Protein AF-A0A0F8ZAL4-F1 (afdb_monomer_lite)

Sequence (145 aa):
MARVIGRHLKKMPGLRSGRLPKEIPLAVEKIYKQSVPNFKTQFHFYGYDGRGSDPTRFDCIYTYNLGLTVYSLIANGATGQMAAIKNLEMDFSKWEPIGIPIGALMHLEEKKGKLVLVLKKSVVDLNTPAFKIVQSLRKKWLAAS

pLDDT: mean 86.44, std 18.16, range [31.25, 98.56]

Organism: NCBI:txid412755

Radius of gyration: 31.62 Å; chains: 1; bounding box: 60×47×80 Å

Structure (mmCIF, N/CA/C/O backbone):
data_AF-A0A0F8ZAL4-F1
#
_entry.id   AF-A0A0F8ZAL4-F1
#
loop_
_atom_site.group_PDB
_atom_site.id
_atom_site.type_symbol
_atom_site.label_atom_id
_atom_site.label_alt_id
_atom_site.label_comp_id
_atom_site.label_asym_id
_atom_site.label_entity_id
_atom_site.label_seq_id
_atom_site.pdbx_PDB_ins_code
_atom_site.Cartn_x
_atom_site.Cartn_y
_atom_site.Cartn_z
_atom_site.occupancy
_atom_site.B_iso_or_equiv
_atom_site.auth_seq_id
_atom_site.auth_comp_id
_atom_site.auth_asym_id
_atom_site.auth_atom_id
_atom_site.pdbx_PDB_model_num
ATOM 1 N N . MET A 1 1 ? -38.615 5.724 32.409 1.00 38.41 1 MET A N 1
ATOM 2 C CA . MET A 1 1 ? -38.152 5.180 33.711 1.00 38.41 1 MET A CA 1
ATOM 3 C C . MET A 1 1 ? -38.245 6.153 34.895 1.00 38.41 1 MET A C 1
ATOM 5 O O . MET A 1 1 ? -38.497 5.690 35.998 1.00 38.41 1 MET A O 1
ATOM 9 N N . ALA A 1 2 ? -38.141 7.476 34.712 1.00 31.25 2 ALA A N 1
ATOM 10 C CA . ALA A 1 2 ? -38.162 8.457 35.816 1.00 31.25 2 ALA A CA 1
ATOM 11 C C . ALA A 1 2 ? -39.459 8.504 36.666 1.00 31.25 2 ALA A C 1
ATOM 13 O O . ALA A 1 2 ? -39.450 8.985 37.795 1.00 31.25 2 ALA A O 1
ATOM 14 N N . ARG A 1 3 ? -40.586 7.988 36.156 1.00 35.53 3 ARG A N 1
ATOM 15 C CA . ARG A 1 3 ? -41.905 8.103 36.808 1.00 35.53 3 ARG A CA 1
ATOM 16 C C . ARG A 1 3 ? -42.171 7.060 37.905 1.00 35.53 3 ARG A C 1
ATOM 18 O O . ARG A 1 3 ? -43.064 7.268 38.720 1.00 35.53 3 ARG A O 1
ATOM 25 N N . VAL A 1 4 ? -41.411 5.961 37.940 1.00 42.62 4 VAL A N 1
ATOM 26 C CA . VAL A 1 4 ? -41.627 4.854 38.898 1.00 42.62 4 VAL A CA 1
ATOM 27 C C . VAL A 1 4 ? -40.870 5.088 40.213 1.00 42.62 4 VAL A C 1
ATOM 29 O O . VAL A 1 4 ? -41.393 4.797 41.287 1.00 42.62 4 VAL A O 1
ATOM 32 N N . ILE A 1 5 ? -39.700 5.731 40.152 1.00 44.47 5 ILE A N 1
ATOM 33 C CA . ILE A 1 5 ? -38.833 5.993 41.316 1.00 44.47 5 ILE A CA 1
ATOM 34 C C . ILE A 1 5 ? -39.492 6.978 42.305 1.00 44.47 5 ILE A C 1
ATOM 36 O O . ILE A 1 5 ? -39.385 6.825 43.522 1.00 44.47 5 ILE A O 1
ATOM 40 N N . GLY A 1 6 ? -40.278 7.938 41.803 1.00 39.06 6 GLY A N 1
ATOM 41 C CA . GLY A 1 6 ? -40.930 8.962 42.629 1.00 39.06 6 GLY A CA 1
ATOM 42 C C . GLY A 1 6 ? -41.992 8.445 43.611 1.00 39.06 6 GLY A C 1
ATOM 43 O O . GLY A 1 6 ? -42.305 9.136 44.580 1.00 39.06 6 GLY A O 1
ATOM 44 N N . ARG A 1 7 ? -42.551 7.238 43.412 1.00 42.44 7 ARG A N 1
ATOM 45 C CA . ARG A 1 7 ? -43.570 6.684 44.329 1.00 42.44 7 ARG A CA 1
ATOM 46 C C . ARG A 1 7 ? -42.976 5.994 45.557 1.00 42.44 7 ARG A C 1
ATOM 48 O O . ARG A 1 7 ? -43.651 5.939 46.578 1.00 42.44 7 ARG A O 1
ATOM 55 N N . HIS A 1 8 ? -41.737 5.505 45.488 1.00 43.97 8 HIS A N 1
ATOM 56 C CA . HIS A 1 8 ? -41.081 4.845 46.628 1.00 43.97 8 HIS A CA 1
ATOM 57 C C . HIS A 1 8 ? -40.331 5.821 47.548 1.00 43.97 8 HIS A C 1
ATOM 59 O O . HIS A 1 8 ? -40.193 5.550 48.737 1.00 43.97 8 HIS A O 1
ATOM 65 N N . LEU A 1 9 ? -39.954 7.004 47.054 1.00 42.69 9 LEU A N 1
ATOM 66 C CA . LEU A 1 9 ? -39.307 8.048 47.865 1.00 42.69 9 LEU A CA 1
ATOM 67 C C . LEU A 1 9 ? -40.247 8.730 48.879 1.00 42.69 9 LEU A C 1
ATOM 69 O O . LEU A 1 9 ? -39.779 9.316 49.850 1.00 42.69 9 LEU A O 1
ATOM 73 N N . LYS A 1 10 ? -41.574 8.617 48.715 1.00 42.16 10 LYS A N 1
ATOM 74 C CA . LYS A 1 10 ? -42.570 9.180 49.652 1.00 42.16 10 LYS A CA 1
ATOM 75 C C . LYS A 1 10 ? -42.684 8.430 50.990 1.00 42.16 10 LYS A C 1
ATOM 77 O O . LYS A 1 10 ? -43.400 8.901 51.868 1.00 42.16 10 LYS A O 1
ATOM 82 N N . LYS A 1 11 ? -42.015 7.281 51.154 1.00 45.72 11 LYS A N 1
ATOM 83 C CA . LYS A 1 11 ? -42.029 6.478 52.393 1.00 45.72 11 LYS A CA 1
ATOM 84 C C . LYS A 1 11 ? -40.772 6.635 53.261 1.00 45.72 11 LYS A C 1
ATOM 86 O O . LYS A 1 11 ? -40.647 5.929 54.255 1.00 45.72 11 LYS A O 1
ATOM 91 N N . MET A 1 12 ? -39.853 7.542 52.923 1.00 46.09 12 MET A N 1
ATOM 92 C CA . MET A 1 12 ? -38.738 7.876 53.815 1.00 46.09 12 MET A CA 1
ATOM 93 C C . MET A 1 12 ? -39.183 8.925 54.850 1.00 46.09 12 MET A C 1
ATOM 95 O O . MET A 1 12 ? -39.668 9.992 54.455 1.00 46.09 12 MET A O 1
ATOM 99 N N . PRO A 1 13 ? -39.045 8.656 56.163 1.00 39.84 13 PRO A N 1
ATOM 100 C CA . PRO A 1 13 ? -39.401 9.620 57.197 1.00 39.84 13 PRO A CA 1
ATOM 101 C C . PRO A 1 13 ? -38.473 10.840 57.078 1.00 39.84 13 PRO A C 1
ATOM 103 O O . PRO A 1 13 ? -37.261 10.713 57.209 1.00 39.84 13 PRO A O 1
ATOM 106 N N . GLY A 1 14 ? -39.038 12.013 56.766 1.00 51.66 14 GLY A N 1
ATOM 107 C CA . GLY A 1 14 ? -38.303 13.286 56.677 1.00 51.66 14 GLY A CA 1
ATOM 108 C C . GLY A 1 14 ? -38.475 14.088 55.379 1.00 51.66 14 GLY A C 1
ATOM 109 O O . GLY A 1 14 ? -38.223 15.289 55.387 1.00 51.66 14 GLY A O 1
ATOM 110 N N . LEU A 1 15 ? -38.974 13.504 54.280 1.00 49.72 15 LEU A N 1
ATOM 111 C CA . LEU A 1 15 ? -39.239 14.250 53.034 1.00 49.72 15 LEU A CA 1
ATOM 112 C C . LEU A 1 15 ? -40.634 14.909 53.047 1.00 49.72 15 LEU A C 1
ATOM 114 O O . LEU A 1 15 ? -41.558 14.494 52.346 1.00 49.72 15 LEU A O 1
ATOM 118 N N . ARG A 1 16 ? -40.807 15.955 53.860 1.00 48.28 16 ARG A N 1
ATOM 119 C CA . ARG A 1 16 ? -41.918 16.913 53.723 1.00 48.28 16 ARG A CA 1
ATOM 120 C C . ARG A 1 16 ? -41.360 18.182 53.077 1.00 48.28 16 ARG A C 1
ATOM 122 O O . ARG A 1 16 ? -40.421 18.765 53.599 1.00 48.28 16 ARG A O 1
ATOM 129 N N . SER A 1 17 ? -41.966 18.626 51.978 1.00 47.00 17 SER A N 1
ATOM 130 C CA . SER A 1 17 ? -41.488 19.677 51.057 1.00 47.00 17 SER A CA 1
ATOM 131 C C . SER A 1 17 ? -40.449 19.170 50.055 1.00 47.00 17 SER A C 1
ATOM 133 O O . SER A 1 17 ? -39.467 18.543 50.425 1.00 47.00 17 SER A O 1
ATOM 135 N N . GLY A 1 18 ? -40.670 19.420 48.763 1.00 50.06 18 GLY A N 1
ATOM 136 C CA . GLY A 1 18 ? -39.809 18.993 47.652 1.00 50.06 18 GLY A CA 1
ATOM 137 C C . GLY A 1 18 ? -38.425 19.653 47.603 1.00 50.06 18 GLY A C 1
ATOM 138 O O . GLY A 1 18 ? -37.908 19.878 46.514 1.00 50.06 18 GLY A O 1
ATOM 139 N N . ARG A 1 19 ? -37.830 19.991 48.752 1.00 53.84 19 ARG A N 1
ATOM 140 C CA . ARG A 1 19 ? -36.419 20.353 48.862 1.00 53.84 19 ARG A CA 1
ATOM 141 C C . ARG A 1 19 ? -35.605 19.073 48.991 1.00 53.84 19 ARG A C 1
ATOM 143 O O . ARG A 1 19 ? -35.832 18.278 49.899 1.00 53.84 19 ARG A O 1
ATOM 150 N N . LEU A 1 20 ? -34.655 18.890 48.077 1.00 56.62 20 LEU A N 1
ATOM 151 C CA . LEU A 1 20 ? -33.610 17.888 48.248 1.00 56.62 20 LEU A CA 1
ATOM 152 C C . LEU A 1 20 ? -32.899 18.163 49.589 1.00 56.62 20 LEU A C 1
ATOM 154 O O . LEU A 1 20 ? -32.606 19.329 49.877 1.00 56.62 20 LEU A O 1
ATOM 158 N N . PRO A 1 21 ? -32.667 17.143 50.434 1.00 60.34 21 PRO A N 1
ATOM 159 C CA . PRO A 1 21 ? -31.894 17.321 51.657 1.00 60.34 21 PRO A CA 1
ATOM 160 C C . PRO A 1 21 ? -30.499 17.866 51.310 1.00 60.34 21 PRO A C 1
ATOM 162 O O . PRO A 1 21 ? -29.923 17.485 50.292 1.00 60.34 21 PRO A O 1
ATOM 165 N N . LYS A 1 22 ? -29.969 18.775 52.145 1.00 66.88 22 LYS A N 1
ATOM 166 C CA . LYS A 1 22 ? -28.635 19.382 51.952 1.00 66.88 22 LYS A CA 1
ATOM 167 C C . LYS A 1 22 ? -27.511 18.338 51.929 1.00 66.88 22 LYS A C 1
ATOM 169 O O . LYS A 1 22 ? -26.472 18.590 51.335 1.00 66.88 22 LYS A O 1
ATOM 174 N N . GLU A 1 23 ? -27.745 17.181 52.545 1.00 73.44 23 GLU A N 1
ATOM 175 C CA . GLU A 1 23 ? -26.805 16.070 52.633 1.00 73.44 23 GLU A CA 1
ATOM 176 C C . GLU A 1 23 ? -27.489 14.767 52.205 1.00 73.44 23 GLU A C 1
ATOM 178 O O . GLU A 1 23 ? -28.614 14.459 52.612 1.00 73.44 23 GLU A O 1
ATOM 183 N N . ILE A 1 24 ? -26.814 14.012 51.339 1.00 77.69 24 ILE A N 1
ATOM 184 C CA . ILE A 1 24 ? -27.294 12.731 50.821 1.00 77.69 24 ILE A CA 1
ATOM 185 C C . ILE A 1 24 ? -26.966 11.648 51.861 1.00 77.69 24 ILE A C 1
ATOM 187 O O . ILE A 1 24 ? -25.817 11.562 52.290 1.00 77.69 24 ILE A O 1
ATOM 191 N N . PRO A 1 25 ? -27.921 10.784 52.258 1.00 87.81 25 PRO A N 1
ATOM 192 C CA . PRO A 1 25 ? -27.629 9.686 53.174 1.00 87.81 25 PRO A CA 1
ATOM 193 C C . PRO A 1 25 ? -26.528 8.765 52.627 1.00 87.81 25 PRO A C 1
ATOM 195 O O . PRO A 1 25 ? -26.613 8.311 51.484 1.00 87.81 25 PRO A O 1
ATOM 198 N N . LEU A 1 26 ? -25.543 8.412 53.461 1.00 82.94 26 LEU A N 1
ATOM 199 C CA . LEU A 1 26 ? -24.380 7.584 53.087 1.00 82.94 26 LEU A CA 1
ATOM 200 C C . LEU A 1 26 ? -24.757 6.257 52.401 1.00 82.94 26 LEU A C 1
ATOM 202 O O . LEU A 1 26 ? -24.050 5.775 51.518 1.00 82.94 26 LEU A O 1
ATOM 206 N N . ALA A 1 27 ? -25.897 5.668 52.773 1.00 85.19 27 ALA A N 1
ATOM 207 C CA . ALA A 1 27 ? -26.415 4.455 52.143 1.00 85.19 27 ALA A CA 1
ATOM 208 C C . ALA A 1 27 ? -26.776 4.665 50.660 1.00 85.19 27 ALA A C 1
ATOM 210 O O . ALA A 1 27 ? -26.497 3.803 49.828 1.00 85.19 27 ALA A O 1
ATOM 211 N N . VAL A 1 28 ? -27.355 5.821 50.319 1.00 84.94 28 VAL A N 1
ATOM 212 C CA . VAL A 1 28 ? -27.717 6.186 48.941 1.00 84.94 28 VAL A CA 1
ATOM 213 C C . VAL A 1 28 ? -26.459 6.467 48.124 1.00 84.94 28 VAL A C 1
ATOM 215 O O . VAL A 1 28 ? -26.359 6.012 46.988 1.00 84.94 28 VAL A O 1
ATOM 218 N N . GLU A 1 29 ? -25.467 7.137 48.712 1.00 84.62 29 GLU A N 1
ATOM 219 C CA . GLU A 1 29 ? -24.180 7.392 48.059 1.00 84.62 29 GLU A CA 1
ATOM 220 C C . GLU A 1 29 ? -23.416 6.091 47.762 1.00 84.62 29 GLU A C 1
ATOM 222 O O . GLU A 1 29 ? -22.859 5.929 46.675 1.00 84.62 29 GLU A O 1
ATOM 227 N N . LYS A 1 30 ? -23.436 5.125 48.691 1.00 86.50 30 LYS A N 1
ATOM 228 C CA . LYS A 1 30 ? -22.812 3.807 48.505 1.00 86.50 30 LYS A CA 1
ATOM 229 C C . LYS A 1 30 ? -23.454 3.024 47.3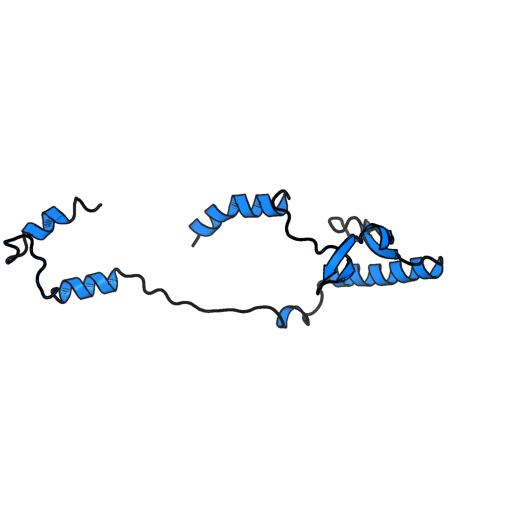58 1.00 86.50 30 LYS A C 1
ATOM 231 O O . LYS A 1 30 ? -22.736 2.496 46.511 1.00 86.50 30 LYS A O 1
ATOM 236 N N . ILE A 1 31 ? -24.786 2.984 47.305 1.00 86.56 31 ILE A N 1
ATOM 237 C CA . ILE A 1 31 ? -25.529 2.318 46.223 1.00 86.56 31 ILE A CA 1
ATOM 238 C C . ILE A 1 31 ? -25.279 3.031 44.889 1.00 86.56 31 ILE A C 1
ATOM 240 O O . ILE A 1 31 ? -25.044 2.375 43.877 1.00 86.56 31 ILE A O 1
ATOM 244 N N . TYR A 1 32 ? -25.260 4.367 44.888 1.00 86.31 32 TYR A N 1
ATOM 245 C CA . TYR A 1 32 ? -24.968 5.149 43.689 1.00 86.31 32 TYR A CA 1
ATOM 246 C C . TYR A 1 32 ? -23.565 4.848 43.150 1.00 86.31 32 TYR A C 1
ATOM 248 O O . TYR A 1 32 ? -23.430 4.503 41.979 1.00 86.31 32 TYR A O 1
ATOM 256 N N . LYS A 1 33 ? -22.530 4.872 44.002 1.00 85.06 33 LYS A N 1
ATOM 257 C CA . LYS A 1 33 ? -21.150 4.533 43.606 1.00 85.06 33 LYS A CA 1
ATOM 258 C C . LYS A 1 33 ? -21.012 3.098 43.087 1.00 85.06 33 LYS A C 1
ATOM 260 O O . LYS A 1 33 ? -20.226 2.877 42.177 1.00 85.06 33 LYS A O 1
ATOM 265 N N . GLN A 1 34 ? -21.779 2.145 43.622 1.00 83.88 34 GLN A N 1
ATOM 266 C CA . GLN A 1 34 ? -21.844 0.774 43.094 1.00 83.88 34 GLN A CA 1
ATOM 267 C C . GLN A 1 34 ? -22.590 0.684 41.754 1.00 83.88 34 GLN A C 1
ATOM 269 O O . GLN A 1 34 ? -22.288 -0.191 40.948 1.00 83.88 34 GLN A O 1
ATOM 274 N N . SER A 1 35 ? -23.552 1.577 41.507 1.00 84.56 35 SER A N 1
ATOM 275 C CA . SER A 1 35 ? -24.295 1.645 40.242 1.00 84.56 35 SER A CA 1
ATOM 276 C C . SER A 1 35 ? -23.541 2.369 39.123 1.00 84.56 35 SER A C 1
ATOM 278 O O . SER A 1 35 ? -23.884 2.198 37.955 1.00 84.56 35 SER A O 1
ATOM 280 N N . VAL A 1 36 ? -22.528 3.175 39.462 1.00 88.31 36 VAL A N 1
ATOM 281 C CA . VAL A 1 36 ? -21.692 3.877 38.483 1.00 88.31 36 VAL A CA 1
ATOM 282 C C . VAL A 1 36 ? -20.635 2.906 37.945 1.00 88.31 36 VAL A C 1
ATOM 284 O O . VAL A 1 36 ? -19.817 2.410 38.722 1.00 88.31 36 VAL A O 1
ATOM 287 N N . PRO A 1 37 ? -20.601 2.635 36.627 1.00 84.62 37 PRO A N 1
ATOM 288 C CA . PRO A 1 37 ? -19.577 1.781 36.039 1.00 84.62 37 PRO A CA 1
ATOM 289 C C . PRO A 1 37 ? -18.175 2.352 36.272 1.00 84.62 37 PRO A C 1
ATOM 291 O O . PRO A 1 37 ? -17.902 3.512 35.963 1.00 84.62 37 PRO A O 1
ATOM 294 N N . ASN A 1 38 ? -17.264 1.525 36.786 1.00 87.62 38 ASN A N 1
ATOM 295 C CA . ASN A 1 38 ? -15.862 1.900 36.942 1.00 87.62 38 ASN A CA 1
ATOM 296 C C . ASN A 1 38 ? -15.113 1.690 35.620 1.00 87.62 38 ASN A C 1
ATOM 298 O O . ASN A 1 38 ? -14.559 0.620 35.366 1.00 87.62 38 ASN A O 1
ATOM 302 N N . PHE A 1 39 ? -15.138 2.703 34.760 1.00 87.19 39 PHE A N 1
ATOM 303 C CA . PHE A 1 39 ? -14.486 2.661 33.457 1.00 87.19 39 PHE A CA 1
ATOM 304 C C . PHE A 1 39 ? -12.987 2.974 33.577 1.00 87.19 39 PHE A C 1
ATOM 306 O O . PHE A 1 39 ? -12.605 4.045 34.048 1.00 87.19 39 PHE A O 1
ATOM 313 N N . LYS A 1 40 ? -12.132 2.045 33.133 1.00 92.44 40 LYS A N 1
ATOM 314 C CA . LYS A 1 40 ? -10.672 2.210 33.082 1.00 92.44 40 LYS A CA 1
ATOM 315 C C . LYS A 1 40 ? -10.192 2.091 31.641 1.00 92.44 40 LYS A C 1
ATOM 317 O O . LYS A 1 40 ? -10.555 1.147 30.949 1.00 92.44 40 LYS A O 1
ATOM 322 N N . THR A 1 41 ? -9.349 3.020 31.209 1.00 93.62 41 THR A N 1
ATOM 323 C CA . THR A 1 41 ? -8.797 3.056 29.849 1.00 93.62 41 THR A CA 1
ATOM 324 C C . THR A 1 41 ? -7.348 2.591 29.818 1.00 93.62 41 THR A C 1
ATOM 326 O O . THR A 1 41 ? -6.575 2.918 30.718 1.00 93.62 41 THR A O 1
ATOM 329 N N . GLN A 1 42 ? -6.965 1.899 28.745 1.00 95.56 42 GLN A N 1
ATOM 330 C CA . GLN A 1 42 ? -5.572 1.643 28.379 1.00 95.56 42 GLN A CA 1
ATOM 331 C C . GLN A 1 42 ? -5.333 2.175 26.965 1.00 95.56 42 GLN A C 1
ATOM 333 O O . GLN A 1 42 ? -6.194 2.037 26.096 1.00 95.56 42 GLN A O 1
ATOM 338 N N . PHE A 1 43 ? -4.188 2.819 26.749 1.00 95.81 43 PHE A N 1
ATOM 339 C CA . PHE A 1 43 ? -3.831 3.414 25.465 1.00 95.81 43 PHE A CA 1
ATOM 340 C C . PHE A 1 43 ? -2.762 2.567 24.787 1.00 95.81 43 PHE A C 1
ATOM 342 O O . PHE A 1 43 ? -1.772 2.192 25.413 1.00 95.81 43 PHE A O 1
ATOM 349 N N . HIS A 1 44 ? -2.948 2.311 23.496 1.00 95.12 44 HIS A N 1
ATOM 350 C CA . HIS A 1 44 ? -2.002 1.573 22.671 1.00 95.12 44 HIS A CA 1
ATOM 351 C C . HIS A 1 44 ? -1.692 2.378 21.410 1.00 95.12 44 HIS A C 1
ATOM 353 O O . HIS A 1 44 ? -2.592 2.963 20.805 1.00 95.12 44 HIS A O 1
ATOM 359 N N . PHE A 1 45 ? -0.422 2.397 21.011 1.00 95.06 45 PHE A N 1
ATOM 360 C CA . PHE A 1 45 ? 0.030 3.017 19.771 1.00 95.06 45 PHE A CA 1
ATOM 361 C C . PHE A 1 45 ? 0.917 2.029 19.015 1.00 95.06 45 PHE A C 1
ATOM 363 O O . PHE A 1 45 ? 2.082 1.843 19.354 1.00 95.06 45 PHE A O 1
ATOM 370 N N . TYR A 1 46 ? 0.343 1.379 18.004 1.00 92.06 46 TYR A N 1
ATOM 371 C CA . TYR A 1 46 ? 1.037 0.394 17.178 1.00 92.06 46 TYR A CA 1
ATOM 372 C C . TYR A 1 46 ? 1.516 1.045 15.878 1.00 92.06 46 TYR A C 1
ATOM 374 O O . TYR A 1 46 ? 0.727 1.670 15.168 1.00 92.06 46 TYR A O 1
ATOM 382 N N . GLY A 1 47 ? 2.808 0.912 15.561 1.00 91.38 47 GLY A N 1
ATOM 383 C CA . GLY A 1 47 ? 3.382 1.540 14.368 1.00 91.38 47 GLY A CA 1
ATOM 384 C C . GLY A 1 47 ? 4.774 1.038 14.003 1.00 91.38 47 GLY A C 1
ATOM 385 O O . GLY A 1 47 ? 4.925 0.365 12.987 1.00 91.38 47 GLY A O 1
ATOM 386 N N . TYR A 1 48 ? 5.788 1.379 14.804 1.00 92.06 48 TYR A N 1
ATOM 387 C CA . TYR A 1 48 ? 7.186 1.053 14.490 1.00 92.06 48 TYR A CA 1
ATOM 388 C C . TYR A 1 48 ? 7.438 -0.453 14.395 1.00 92.06 48 TYR A C 1
ATOM 390 O O . TYR A 1 48 ? 8.072 -0.889 13.437 1.00 92.06 48 TYR A O 1
ATOM 398 N N . ASP A 1 49 ? 6.854 -1.232 15.306 1.00 87.69 49 ASP A N 1
ATOM 399 C CA . ASP A 1 49 ? 7.031 -2.689 15.364 1.00 87.69 49 ASP A CA 1
ATOM 400 C C . ASP A 1 49 ? 6.619 -3.380 14.052 1.00 87.69 49 ASP A C 1
ATOM 402 O O . ASP A 1 49 ? 7.278 -4.306 13.586 1.00 87.69 49 ASP A O 1
ATOM 406 N N . GLY A 1 50 ? 5.575 -2.874 13.388 1.00 88.75 50 GLY A N 1
ATOM 407 C CA . GLY A 1 50 ? 5.077 -3.441 12.133 1.00 88.75 50 GLY A CA 1
ATOM 408 C C . GLY A 1 50 ? 5.917 -3.114 10.894 1.00 88.75 50 GLY A C 1
ATOM 409 O O . GLY A 1 50 ? 5.721 -3.747 9.863 1.00 88.75 50 GLY A O 1
ATOM 410 N N . ARG A 1 51 ? 6.839 -2.137 10.947 1.00 91.44 51 ARG A N 1
ATOM 411 C CA . ARG A 1 51 ? 7.630 -1.712 9.768 1.00 91.44 51 ARG A CA 1
ATOM 412 C C . ARG A 1 51 ? 8.922 -2.500 9.564 1.00 91.44 51 ARG A C 1
ATOM 414 O O . ARG A 1 51 ? 9.472 -2.455 8.470 1.00 91.44 51 ARG A O 1
ATOM 421 N N . GLY A 1 52 ? 9.413 -3.158 10.611 1.00 89.38 52 GLY A N 1
ATOM 422 C CA . GLY A 1 52 ? 10.629 -3.979 10.585 1.00 89.38 52 GLY A CA 1
ATOM 423 C C . GLY A 1 52 ? 10.375 -5.458 10.873 1.00 89.38 52 GLY A C 1
ATOM 424 O O . GLY A 1 52 ? 11.321 -6.181 11.155 1.00 89.38 52 GLY A O 1
ATOM 425 N N . SER A 1 53 ? 9.111 -5.884 10.865 1.00 91.88 53 SER A N 1
ATOM 426 C CA . SER A 1 53 ? 8.733 -7.289 11.025 1.00 91.88 53 SER A CA 1
ATOM 427 C C . SER A 1 53 ? 9.040 -8.092 9.758 1.00 91.88 53 SER A C 1
ATOM 429 O O . SER A 1 53 ? 9.135 -7.525 8.667 1.00 91.88 53 SER A O 1
ATOM 431 N N . ASP A 1 54 ? 9.138 -9.415 9.897 1.00 95.81 54 ASP A N 1
ATOM 432 C CA . ASP A 1 54 ? 9.335 -10.304 8.755 1.00 95.81 54 ASP A CA 1
ATOM 433 C C . ASP A 1 54 ? 8.180 -10.174 7.742 1.00 95.81 54 ASP A C 1
ATOM 435 O O . ASP A 1 54 ? 7.005 -10.167 8.135 1.00 95.81 54 ASP A O 1
ATOM 439 N N . PRO A 1 55 ? 8.484 -10.075 6.434 1.00 96.25 55 PRO A N 1
ATOM 440 C CA . PRO A 1 55 ? 7.466 -9.967 5.401 1.00 96.25 55 PRO A CA 1
ATOM 441 C C . PRO A 1 55 ? 6.632 -11.245 5.309 1.00 96.25 55 PRO A C 1
ATOM 443 O O . PRO A 1 55 ? 7.112 -12.364 5.510 1.00 96.25 55 PRO A O 1
ATOM 446 N N . THR A 1 56 ? 5.364 -11.090 4.937 1.00 96.88 56 THR A N 1
ATOM 447 C CA . THR A 1 56 ? 4.511 -12.248 4.671 1.00 96.88 56 THR A CA 1
ATOM 448 C C . THR A 1 56 ? 4.963 -12.972 3.398 1.00 96.88 56 THR A C 1
ATOM 450 O O . THR A 1 56 ? 5.632 -12.403 2.53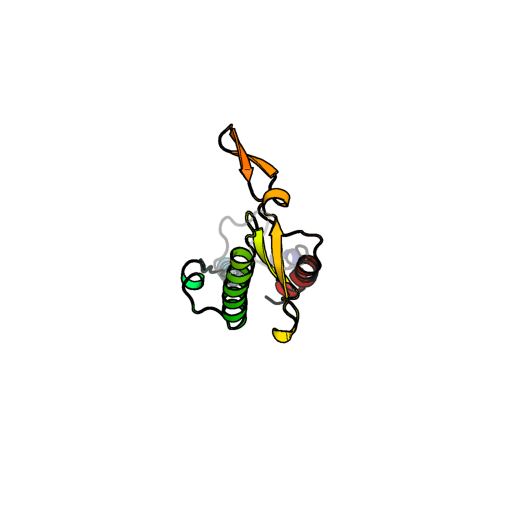4 1.00 96.88 56 THR A O 1
ATOM 453 N N . ARG A 1 57 ? 4.528 -14.227 3.207 1.00 97.44 57 ARG A N 1
ATOM 454 C CA . ARG A 1 57 ? 4.761 -14.954 1.943 1.00 97.44 57 ARG A CA 1
ATOM 455 C C . ARG A 1 57 ? 4.260 -14.168 0.724 1.00 97.44 57 ARG A C 1
ATOM 457 O O . ARG A 1 57 ? 4.891 -14.224 -0.328 1.00 97.44 57 ARG A O 1
ATOM 464 N N . PHE A 1 58 ? 3.144 -13.451 0.873 1.00 98.00 58 PHE A N 1
ATOM 465 C CA . PHE A 1 58 ? 2.609 -12.580 -0.169 1.00 98.00 58 PHE A CA 1
ATOM 466 C C . PHE A 1 58 ? 3.600 -11.460 -0.503 1.00 98.00 58 PHE A C 1
ATOM 468 O O . PHE A 1 58 ? 3.975 -11.322 -1.665 1.00 98.00 58 PHE A O 1
ATOM 475 N N . ASP A 1 59 ? 4.082 -10.725 0.505 1.00 97.56 59 ASP A N 1
ATOM 476 C CA . ASP A 1 59 ? 5.014 -9.607 0.309 1.00 97.56 59 ASP A CA 1
ATOM 477 C C . ASP A 1 59 ? 6.343 -10.068 -0.297 1.00 97.56 59 ASP A C 1
ATOM 479 O O . ASP A 1 59 ? 6.861 -9.415 -1.204 1.00 97.56 59 ASP A O 1
ATOM 483 N N . CYS A 1 60 ? 6.871 -11.219 0.133 1.00 97.81 60 CYS A N 1
ATOM 484 C CA . CYS A 1 60 ? 8.080 -11.812 -0.444 1.00 97.81 60 CYS A CA 1
ATOM 485 C C . CYS A 1 60 ? 7.923 -12.091 -1.942 1.00 97.81 60 CYS A C 1
ATOM 487 O O . CYS A 1 60 ? 8.752 -11.667 -2.743 1.00 97.81 60 CYS A O 1
ATOM 489 N N . ILE A 1 61 ? 6.854 -12.792 -2.334 1.00 98.12 61 ILE A N 1
ATOM 490 C CA . ILE A 1 61 ? 6.619 -13.156 -3.739 1.00 98.12 61 ILE A CA 1
ATOM 491 C C . ILE A 1 61 ? 6.331 -11.904 -4.572 1.00 98.12 61 ILE A C 1
ATOM 493 O O . ILE A 1 61 ? 6.863 -11.754 -5.672 1.00 98.12 61 ILE A O 1
ATOM 497 N N . TYR A 1 62 ? 5.530 -10.981 -4.040 1.00 98.44 62 TYR A N 1
ATOM 498 C CA . TYR A 1 62 ? 5.185 -9.730 -4.705 1.00 98.44 62 TYR A CA 1
ATOM 499 C C . TYR A 1 62 ? 6.418 -8.867 -4.970 1.00 98.44 62 TYR A C 1
ATOM 501 O O . TYR A 1 62 ? 6.671 -8.491 -6.114 1.00 98.44 62 TYR A O 1
ATOM 509 N N . THR A 1 63 ? 7.229 -8.604 -3.946 1.00 98.00 63 THR A N 1
ATOM 510 C CA . THR A 1 63 ? 8.421 -7.752 -4.078 1.00 98.00 63 THR A CA 1
ATOM 511 C C . THR A 1 63 ? 9.520 -8.398 -4.918 1.00 98.00 63 THR A C 1
ATOM 513 O O . THR A 1 63 ? 10.166 -7.701 -5.703 1.00 98.00 63 THR A O 1
ATOM 516 N N . TYR A 1 64 ? 9.680 -9.723 -4.848 1.00 98.19 64 TYR A N 1
ATOM 517 C CA . TYR A 1 64 ? 10.590 -10.453 -5.731 1.00 98.19 64 TYR A CA 1
ATOM 518 C C . TYR A 1 64 ? 10.180 -10.315 -7.205 1.00 98.19 64 TYR A C 1
ATOM 520 O O . TYR A 1 64 ? 10.997 -9.953 -8.056 1.00 98.19 64 TYR A O 1
ATOM 528 N N . ASN A 1 65 ? 8.893 -10.517 -7.505 1.00 98.31 65 ASN A N 1
ATOM 529 C CA . ASN A 1 65 ? 8.365 -10.374 -8.862 1.00 98.31 65 ASN A CA 1
ATOM 530 C C . ASN A 1 65 ? 8.416 -8.925 -9.364 1.00 98.31 65 ASN A C 1
ATOM 532 O O . ASN A 1 65 ? 8.666 -8.707 -10.550 1.00 98.31 65 ASN A O 1
ATOM 536 N N . LEU A 1 66 ? 8.245 -7.924 -8.491 1.00 98.56 66 LEU A N 1
ATOM 537 C CA . LEU A 1 66 ? 8.479 -6.522 -8.853 1.00 98.56 66 LEU A CA 1
ATOM 538 C C . LEU A 1 66 ? 9.929 -6.294 -9.293 1.00 98.56 66 LEU A C 1
ATOM 540 O O . LEU A 1 66 ? 10.151 -5.666 -10.326 1.00 98.56 66 LEU A O 1
ATOM 544 N N . GLY A 1 67 ? 10.907 -6.839 -8.564 1.00 98.50 67 GLY A N 1
ATOM 545 C CA . GLY A 1 67 ? 12.321 -6.760 -8.942 1.00 98.50 67 GLY A CA 1
ATOM 546 C C . GLY A 1 67 ? 12.600 -7.388 -10.311 1.00 98.50 67 GLY A C 1
ATOM 547 O O . GLY A 1 67 ? 13.239 -6.763 -11.160 1.00 98.50 67 GLY A O 1
ATOM 548 N N . LEU A 1 68 ? 12.048 -8.580 -10.564 1.00 98.19 68 LEU A N 1
ATOM 549 C CA . LEU A 1 68 ? 12.154 -9.245 -11.866 1.00 98.19 68 LEU A CA 1
ATOM 550 C C . LEU A 1 68 ? 11.489 -8.426 -12.986 1.00 98.19 68 LEU A C 1
ATOM 552 O O . LEU A 1 68 ? 12.048 -8.284 -14.072 1.00 98.19 68 LEU A O 1
ATOM 556 N N . THR A 1 69 ? 10.334 -7.824 -12.704 1.00 98.38 69 THR A N 1
ATOM 557 C CA . THR A 1 69 ? 9.617 -6.952 -13.647 1.00 98.38 69 THR A CA 1
ATOM 558 C C . THR A 1 69 ? 10.446 -5.722 -14.004 1.00 98.38 69 THR A C 1
ATOM 560 O O . THR A 1 69 ? 10.566 -5.381 -15.180 1.00 98.38 69 THR A O 1
ATOM 563 N N . VAL A 1 70 ? 11.062 -5.070 -13.011 1.00 98.31 70 VAL A N 1
ATOM 564 C CA . VAL A 1 70 ? 11.968 -3.932 -13.233 1.00 98.31 70 VAL A CA 1
ATOM 565 C C . VAL A 1 70 ? 13.145 -4.343 -14.113 1.00 98.31 70 VAL A C 1
ATOM 567 O O . VAL A 1 70 ? 13.456 -3.633 -15.068 1.00 98.31 70 VAL A O 1
ATOM 570 N N . TYR A 1 71 ? 13.763 -5.496 -13.837 1.00 98.19 71 TYR A N 1
ATOM 571 C CA . TYR A 1 71 ? 14.834 -6.026 -14.679 1.00 98.19 71 TYR A CA 1
ATOM 572 C C . TYR A 1 71 ? 14.380 -6.174 -16.137 1.00 98.19 71 TYR A C 1
ATOM 574 O O . TYR A 1 71 ? 15.038 -5.647 -17.034 1.00 98.19 71 TYR A O 1
ATOM 582 N N . SER A 1 72 ? 13.230 -6.811 -16.381 1.00 97.81 72 SER A N 1
ATOM 583 C CA . SER A 1 72 ? 12.687 -6.971 -17.733 1.00 97.81 72 SER A CA 1
ATOM 584 C C . SER A 1 72 ? 12.391 -5.631 -18.413 1.00 97.81 72 SER A C 1
ATOM 586 O O . SER A 1 72 ? 12.697 -5.478 -19.593 1.00 97.81 72 SER A O 1
ATOM 588 N N . LEU A 1 73 ? 11.840 -4.646 -17.696 1.00 98.06 73 LEU A N 1
ATOM 589 C CA . LEU A 1 73 ? 11.583 -3.308 -18.243 1.00 98.06 73 LEU A CA 1
ATOM 590 C C . LEU A 1 73 ? 12.884 -2.618 -18.680 1.00 98.06 73 LEU A C 1
ATOM 592 O O . LEU A 1 73 ? 12.967 -2.118 -19.803 1.00 98.06 73 LEU A O 1
ATOM 596 N N . ILE A 1 74 ? 13.909 -2.639 -17.825 1.00 97.88 74 ILE A N 1
ATOM 597 C CA . ILE A 1 74 ? 15.215 -2.027 -18.111 1.00 97.88 74 ILE A CA 1
ATOM 598 C C . ILE A 1 74 ? 15.911 -2.742 -19.271 1.00 97.88 74 ILE A C 1
ATOM 600 O O . ILE A 1 74 ? 16.422 -2.081 -20.173 1.00 97.88 74 ILE A O 1
ATOM 604 N N . ALA A 1 75 ? 15.900 -4.078 -19.286 1.00 98.06 75 ALA A N 1
ATOM 605 C CA . ALA A 1 75 ? 16.516 -4.875 -20.348 1.00 98.06 75 ALA A CA 1
ATOM 606 C C . ALA A 1 75 ? 15.908 -4.590 -21.735 1.00 98.06 75 ALA A C 1
ATOM 608 O O . ALA A 1 75 ? 16.592 -4.733 -22.744 1.00 98.06 75 ALA A O 1
ATOM 609 N N . ASN A 1 76 ? 14.650 -4.140 -21.783 1.00 97.25 76 ASN A N 1
ATOM 610 C CA . ASN A 1 76 ? 13.960 -3.727 -23.007 1.00 97.25 76 ASN A CA 1
ATOM 611 C C . ASN A 1 76 ? 14.028 -2.207 -23.272 1.00 97.25 76 ASN A C 1
ATOM 613 O O . ASN A 1 76 ? 13.328 -1.703 -24.147 1.00 97.25 76 ASN A O 1
ATOM 617 N N . GLY A 1 77 ? 14.843 -1.456 -22.523 1.00 97.31 77 GLY A N 1
ATOM 618 C CA . GLY A 1 77 ? 15.042 -0.017 -22.725 1.00 97.31 77 GLY A CA 1
ATOM 619 C C . GLY A 1 77 ? 13.875 0.871 -22.276 1.00 97.31 77 GLY A C 1
ATOM 620 O O . GLY A 1 77 ? 13.828 2.047 -22.639 1.00 97.31 77 GLY A O 1
ATOM 621 N N . ALA A 1 78 ? 12.926 0.347 -21.494 1.00 97.19 78 ALA A N 1
ATOM 622 C CA . ALA A 1 78 ? 11.808 1.139 -20.995 1.00 97.19 78 ALA A CA 1
ATOM 623 C C . ALA A 1 78 ? 12.259 2.123 -19.899 1.00 97.19 78 ALA A C 1
ATOM 625 O O . ALA A 1 78 ? 13.042 1.784 -19.013 1.00 97.19 78 ALA A O 1
ATOM 626 N N . THR A 1 79 ? 11.710 3.342 -19.921 1.00 96.88 79 THR A N 1
ATOM 627 C CA . THR A 1 79 ? 11.953 4.387 -18.913 1.00 96.88 79 THR A CA 1
ATOM 628 C C . THR A 1 79 ? 10.649 5.067 -18.495 1.00 96.88 79 THR A C 1
ATOM 630 O O . THR A 1 79 ? 9.636 4.983 -19.194 1.00 96.88 79 THR A O 1
ATOM 633 N N . GLY A 1 80 ? 10.649 5.712 -17.325 1.00 95.75 80 GLY A N 1
ATOM 634 C CA . GLY A 1 80 ? 9.466 6.383 -16.775 1.00 95.75 80 GLY A CA 1
ATOM 635 C C . GLY A 1 80 ? 8.307 5.435 -16.436 1.00 95.75 80 GLY A C 1
ATOM 636 O O . GLY A 1 80 ? 7.159 5.873 -16.368 1.00 95.75 80 GLY A O 1
ATOM 637 N N . GLN A 1 81 ? 8.591 4.143 -16.248 1.00 96.81 81 GLN A N 1
ATOM 638 C CA . GLN A 1 81 ? 7.607 3.115 -15.907 1.00 96.81 81 GLN A CA 1
ATOM 639 C C . GLN A 1 81 ? 7.686 2.759 -14.420 1.00 96.81 81 GLN A C 1
ATOM 641 O O . GLN A 1 81 ? 8.771 2.580 -13.870 1.00 96.81 81 GLN A O 1
ATOM 646 N N . MET A 1 82 ? 6.531 2.602 -13.782 1.00 97.12 82 MET A N 1
ATOM 647 C CA . MET A 1 82 ? 6.384 1.951 -12.485 1.00 97.12 82 MET A CA 1
ATOM 648 C C . MET A 1 82 ? 6.114 0.464 -12.719 1.00 97.12 82 MET A C 1
ATOM 650 O O . MET A 1 82 ? 5.152 0.117 -13.403 1.00 97.12 82 MET A O 1
ATOM 654 N N . ALA A 1 83 ? 6.947 -0.414 -12.162 1.00 97.88 83 ALA A N 1
ATOM 655 C CA . ALA A 1 83 ? 6.666 -1.845 -12.171 1.00 97.88 83 ALA A CA 1
ATOM 656 C C . ALA A 1 83 ? 5.468 -2.154 -11.265 1.00 97.88 83 ALA A C 1
ATOM 658 O O . ALA A 1 83 ? 5.384 -1.646 -10.144 1.00 97.88 83 ALA A O 1
ATOM 659 N N . ALA A 1 84 ? 4.558 -2.993 -11.744 1.00 97.81 84 ALA A N 1
ATOM 660 C CA . ALA A 1 84 ? 3.413 -3.476 -10.986 1.00 97.81 84 ALA A CA 1
ATOM 661 C C . ALA A 1 84 ? 3.085 -4.922 -11.377 1.00 97.81 84 ALA A C 1
ATOM 663 O O . ALA A 1 84 ? 3.519 -5.409 -12.419 1.00 97.81 84 ALA A O 1
ATOM 664 N N . ILE A 1 85 ? 2.305 -5.598 -10.535 1.00 98.44 85 ILE A N 1
ATOM 665 C CA . ILE A 1 85 ? 1.805 -6.954 -10.775 1.00 98.44 85 ILE A CA 1
ATOM 666 C C . ILE A 1 85 ? 0.274 -6.904 -10.753 1.00 98.44 85 ILE A C 1
ATOM 668 O O . ILE A 1 85 ? -0.309 -6.331 -9.831 1.00 98.44 85 ILE A O 1
ATOM 672 N N . LYS A 1 86 ? -0.383 -7.481 -11.761 1.00 98.19 86 LYS A N 1
ATOM 673 C CA . LYS A 1 86 ? -1.846 -7.630 -11.811 1.00 98.19 86 LYS A CA 1
ATOM 674 C C . LYS A 1 86 ? -2.298 -8.946 -11.178 1.00 98.19 86 LYS A C 1
ATOM 676 O O . LYS A 1 86 ? -1.505 -9.872 -11.023 1.00 98.19 86 LYS A O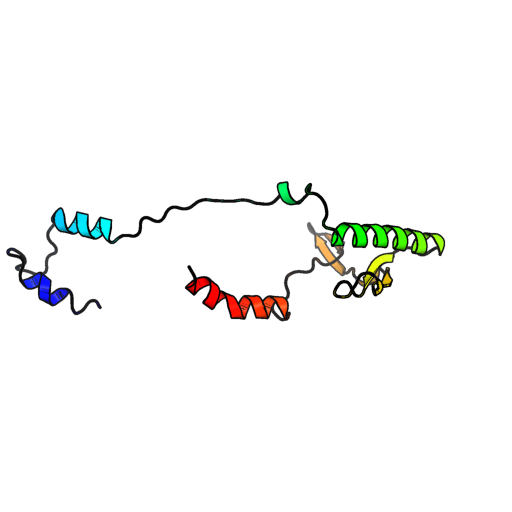 1
ATOM 681 N N . ASN A 1 87 ? -3.604 -9.032 -10.919 1.00 98.06 87 ASN A N 1
ATOM 682 C CA . ASN A 1 87 ? -4.301 -10.231 -10.446 1.00 98.06 87 ASN A CA 1
ATOM 683 C C . ASN A 1 87 ? -3.829 -10.683 -9.050 1.00 98.06 87 ASN A C 1
ATOM 685 O O . ASN A 1 87 ? -3.726 -11.878 -8.782 1.00 98.06 87 ASN A O 1
ATOM 689 N N . LEU A 1 88 ? -3.517 -9.732 -8.159 1.00 97.81 88 LEU A N 1
ATOM 690 C CA . LEU A 1 88 ? -2.997 -9.998 -6.808 1.00 97.81 88 LEU A CA 1
ATOM 691 C C . LEU A 1 88 ? -3.983 -10.769 -5.916 1.00 97.81 88 LEU A C 1
ATOM 693 O O . LEU A 1 88 ? -3.576 -11.388 -4.936 1.00 97.81 88 LEU A O 1
ATOM 697 N N . GLU A 1 89 ? -5.270 -10.728 -6.248 1.00 95.94 89 GLU A N 1
ATOM 698 C CA . GLU A 1 89 ? -6.343 -11.487 -5.608 1.00 95.94 89 GLU A CA 1
ATOM 699 C C . GLU A 1 89 ? -6.395 -12.965 -6.030 1.00 95.94 89 GLU A C 1
ATOM 701 O O . GLU A 1 89 ? -7.092 -13.758 -5.399 1.00 95.94 89 GLU A O 1
ATOM 706 N N . MET A 1 90 ? -5.676 -13.331 -7.094 1.00 97.94 90 MET A N 1
ATOM 707 C CA . MET A 1 90 ? -5.612 -14.686 -7.637 1.00 97.94 90 MET A CA 1
ATOM 708 C C . MET A 1 90 ? -4.380 -15.438 -7.110 1.00 97.94 90 MET A C 1
ATOM 710 O O . MET A 1 90 ? -3.474 -14.854 -6.512 1.00 97.94 90 MET A O 1
ATOM 714 N N . ASP A 1 91 ? -4.316 -16.746 -7.383 1.00 97.56 91 ASP A N 1
ATOM 715 C CA . ASP A 1 91 ? -3.126 -17.560 -7.111 1.00 97.56 91 ASP A CA 1
ATOM 716 C C . ASP A 1 91 ? -1.866 -16.967 -7.757 1.00 97.56 91 ASP A C 1
ATOM 718 O O . ASP A 1 91 ? -1.916 -16.445 -8.872 1.00 97.56 91 ASP A O 1
ATOM 722 N N . PHE A 1 92 ? -0.711 -17.142 -7.102 1.00 97.25 92 PHE A N 1
ATOM 723 C CA . PHE A 1 92 ? 0.579 -16.604 -7.559 1.00 97.25 92 PHE A CA 1
ATOM 724 C C . PHE A 1 92 ? 0.947 -16.990 -9.001 1.00 97.25 92 PHE A C 1
ATOM 726 O O . PHE A 1 92 ? 1.667 -16.256 -9.667 1.00 97.25 92 PHE A O 1
ATOM 733 N N . SER A 1 93 ? 0.451 -18.125 -9.506 1.00 96.81 93 SER A N 1
ATOM 734 C CA . SER A 1 93 ? 0.684 -18.573 -10.887 1.00 96.81 93 SER A CA 1
ATOM 735 C C . SER A 1 93 ? -0.066 -17.760 -11.947 1.00 96.81 93 SER A C 1
ATOM 737 O O . SER A 1 93 ? 0.247 -17.881 -13.128 1.00 96.81 93 SER A O 1
ATOM 739 N N . LYS A 1 94 ? -1.056 -16.953 -11.550 1.00 98.12 94 LYS A N 1
ATOM 740 C CA . LYS A 1 94 ? -1.876 -16.110 -12.439 1.00 98.12 94 LYS A CA 1
ATOM 741 C C . LYS A 1 94 ? -1.467 -14.636 -12.401 1.00 98.12 94 LYS A C 1
ATOM 743 O O . LYS A 1 94 ? -2.157 -13.788 -12.969 1.00 98.12 94 LYS A O 1
ATOM 748 N N . TRP A 1 95 ? -0.390 -14.322 -11.689 1.00 98.25 95 TRP A N 1
ATOM 749 C CA . TRP A 1 95 ? 0.115 -12.965 -11.552 1.00 98.25 95 TRP A CA 1
ATOM 750 C C . TRP A 1 95 ? 0.818 -12.520 -12.829 1.00 98.25 95 TRP A C 1
ATOM 752 O O . TRP A 1 95 ? 1.638 -13.247 -13.387 1.00 98.25 95 TRP A O 1
ATOM 762 N N . GLU A 1 96 ? 0.506 -11.306 -13.278 1.00 98.38 96 GLU A N 1
ATOM 763 C CA . GLU A 1 96 ? 1.024 -10.767 -14.538 1.00 98.38 96 GLU A CA 1
ATOM 764 C C . GLU A 1 96 ? 1.880 -9.520 -14.279 1.00 98.38 96 GLU A C 1
ATOM 766 O O . GLU A 1 96 ? 1.365 -8.542 -13.725 1.00 98.38 96 GLU A O 1
ATOM 771 N N . PRO A 1 97 ? 3.162 -9.512 -14.682 1.00 97.88 97 PRO A N 1
ATOM 772 C CA . PRO A 1 97 ? 4.010 -8.335 -14.569 1.00 97.88 97 PRO A CA 1
ATOM 773 C C . PRO A 1 97 ? 3.632 -7.276 -15.609 1.00 97.88 97 PRO A C 1
ATOM 775 O O . PRO A 1 97 ? 3.400 -7.591 -16.777 1.00 97.88 97 PRO A O 1
ATOM 778 N N . ILE A 1 98 ? 3.594 -6.008 -15.196 1.00 97.62 98 ILE A N 1
ATOM 779 C CA . ILE A 1 98 ? 3.284 -4.866 -16.064 1.00 97.62 98 ILE A CA 1
ATOM 780 C C . ILE A 1 98 ? 4.165 -3.648 -15.749 1.00 97.62 98 ILE A C 1
ATOM 782 O O . ILE A 1 98 ? 4.639 -3.466 -14.626 1.00 97.62 98 ILE A O 1
ATOM 786 N N . GLY A 1 99 ? 4.347 -2.781 -16.748 1.00 97.31 99 GLY A N 1
ATOM 787 C CA . GLY A 1 99 ? 4.890 -1.431 -16.585 1.00 97.31 99 GLY A CA 1
ATOM 788 C C . GLY A 1 99 ? 3.789 -0.388 -16.756 1.00 97.31 99 GLY 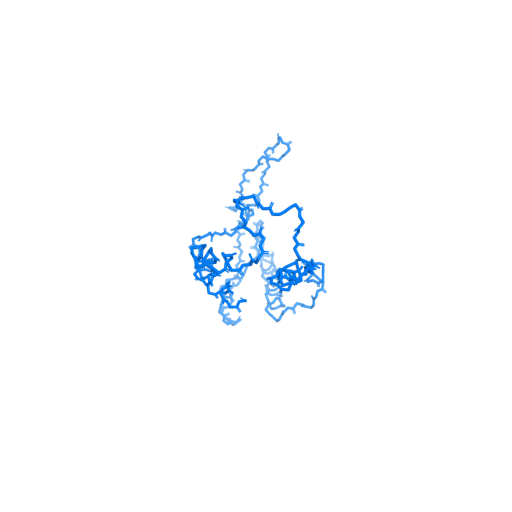A C 1
ATOM 789 O O . GLY A 1 99 ? 3.051 -0.429 -17.740 1.00 97.31 99 GLY A O 1
ATOM 790 N N . ILE A 1 100 ? 3.661 0.526 -15.795 1.00 96.88 100 ILE A N 1
ATOM 791 C CA . ILE A 1 100 ? 2.672 1.609 -15.819 1.00 96.88 100 ILE A CA 1
ATOM 792 C C . ILE A 1 100 ? 3.395 2.946 -16.029 1.00 96.88 100 ILE A C 1
ATOM 794 O O . ILE A 1 100 ? 4.232 3.304 -15.194 1.00 96.88 100 ILE A O 1
ATOM 798 N N . PRO A 1 101 ? 3.069 3.734 -17.070 1.00 96.00 101 PRO A N 1
ATOM 799 C CA . PRO A 1 101 ? 3.691 5.038 -17.283 1.00 96.00 101 PRO A CA 1
ATOM 800 C C . PRO A 1 101 ? 3.399 5.989 -16.116 1.00 96.00 101 PRO A C 1
ATOM 802 O O . PRO A 1 101 ? 2.249 6.373 -15.890 1.00 96.00 101 PRO A O 1
ATOM 805 N N . ILE A 1 102 ? 4.434 6.407 -15.379 1.00 94.56 102 ILE A N 1
ATOM 806 C CA . ILE A 1 102 ? 4.248 7.177 -14.138 1.00 94.56 102 ILE A CA 1
ATOM 807 C C . ILE A 1 102 ? 3.631 8.554 -14.397 1.00 94.56 102 ILE A C 1
ATOM 809 O O . ILE A 1 102 ? 2.807 9.013 -13.612 1.00 94.56 102 ILE A O 1
ATOM 813 N N . GLY A 1 103 ? 3.974 9.187 -15.525 1.00 92.81 103 GLY A N 1
ATOM 814 C CA . GLY A 1 103 ? 3.493 10.525 -15.878 1.00 92.81 103 GLY A CA 1
ATOM 815 C C . GLY A 1 103 ? 1.970 10.609 -16.000 1.00 92.81 103 GLY A C 1
ATOM 816 O O . GLY A 1 103 ? 1.392 11.627 -15.637 1.00 92.81 103 GLY A O 1
ATOM 817 N N . ALA A 1 104 ? 1.308 9.524 -16.418 1.00 90.44 104 ALA A N 1
ATOM 818 C CA . ALA A 1 104 ? -0.151 9.466 -16.538 1.00 90.44 104 ALA A CA 1
ATOM 819 C C . ALA A 1 104 ? -0.877 9.468 -15.179 1.00 90.44 104 ALA A C 1
ATOM 821 O O . ALA A 1 104 ? -2.074 9.734 -15.119 1.00 90.44 104 ALA A O 1
ATOM 822 N N . LEU A 1 105 ? -0.163 9.169 -14.091 1.00 91.75 105 LEU A N 1
ATOM 823 C CA . LEU A 1 105 ? -0.704 9.131 -12.731 1.00 91.75 105 LEU A CA 1
ATOM 824 C C . LEU A 1 105 ? -0.456 10.433 -11.957 1.00 91.75 105 LEU A C 1
ATOM 826 O O . LEU A 1 105 ? -0.916 10.570 -10.820 1.00 91.75 105 LEU A O 1
ATOM 830 N N . MET A 1 106 ? 0.312 11.361 -12.531 1.00 94.62 106 MET A N 1
ATOM 831 C CA . MET A 1 106 ? 0.711 12.592 -11.864 1.00 94.62 106 MET A CA 1
ATOM 832 C C . MET A 1 106 ? -0.259 13.739 -12.151 1.00 94.62 106 MET A C 1
ATOM 834 O O . MET A 1 106 ? -0.818 13.858 -13.239 1.00 94.62 106 MET A O 1
ATOM 838 N N . HIS A 1 107 ? -0.400 14.638 -11.183 1.00 93.12 107 HIS A N 1
ATOM 839 C CA . HIS A 1 107 ? -1.150 15.885 -11.311 1.00 93.12 107 HIS A CA 1
ATOM 840 C C . HIS A 1 107 ? -0.429 17.017 -10.572 1.00 93.12 107 HIS A C 1
ATOM 842 O O . HIS A 1 107 ? 0.509 16.788 -9.806 1.00 93.12 107 HIS A O 1
ATOM 848 N N . LEU A 1 108 ? -0.833 18.260 -10.831 1.00 95.19 108 LEU A N 1
ATOM 849 C CA . LEU A 1 108 ? -0.282 19.424 -10.139 1.00 95.19 108 LEU A CA 1
ATOM 850 C C . LEU A 1 108 ? -0.967 19.608 -8.779 1.00 95.19 108 LEU A C 1
ATOM 852 O O . LEU A 1 108 ? -2.194 19.653 -8.698 1.00 95.19 108 LEU A O 1
ATOM 856 N N . GLU A 1 109 ? -0.171 19.765 -7.722 1.00 94.12 109 GLU A N 1
ATOM 857 C CA . GLU A 1 109 ? -0.629 20.198 -6.398 1.00 94.12 109 GLU A CA 1
ATOM 858 C C . GLU A 1 109 ? 0.151 21.430 -5.944 1.00 94.12 109 GLU A C 1
ATOM 860 O O . GLU A 1 109 ? 1.359 21.537 -6.168 1.00 94.12 109 GLU A O 1
ATOM 865 N N . GLU A 1 110 ? -0.524 22.342 -5.246 1.00 94.44 110 GLU A N 1
ATOM 866 C CA . GLU A 1 110 ? 0.143 23.451 -4.577 1.00 94.44 110 GLU A CA 1
ATOM 867 C C . GLU A 1 110 ? 0.748 22.983 -3.249 1.00 94.44 110 GLU A C 1
ATOM 869 O O . GLU A 1 110 ? 0.057 22.500 -2.348 1.00 94.44 110 GLU A O 1
ATOM 874 N N . LYS A 1 111 ? 2.064 23.143 -3.109 1.00 91.44 111 LYS A N 1
ATOM 875 C CA . LYS A 1 111 ? 2.794 22.883 -1.868 1.00 91.44 111 LYS A CA 1
ATOM 876 C C . LYS A 1 111 ? 3.650 24.087 -1.527 1.00 91.44 111 LYS A C 1
ATOM 878 O O . LYS A 1 111 ? 4.513 24.482 -2.305 1.00 91.44 111 LYS A O 1
ATOM 883 N N . LYS A 1 112 ? 3.438 24.647 -0.330 1.00 93.38 112 LYS A N 1
ATOM 884 C CA . LYS A 1 112 ? 4.182 25.815 0.178 1.00 93.38 112 LYS A CA 1
ATOM 885 C C . LYS A 1 112 ? 4.192 26.992 -0.824 1.00 93.38 112 LYS A C 1
ATOM 887 O O . LYS A 1 112 ? 5.238 27.598 -1.039 1.00 93.38 112 LYS A O 1
ATOM 892 N N . GLY A 1 113 ? 3.055 27.270 -1.470 1.00 93.50 113 GLY A N 1
ATOM 893 C CA . GLY A 1 113 ? 2.914 28.368 -2.436 1.00 93.50 113 GLY A CA 1
ATOM 894 C C . GLY A 1 113 ? 3.501 28.106 -3.829 1.00 93.50 113 GLY A C 1
ATOM 895 O O . GLY A 1 113 ? 3.645 29.042 -4.609 1.00 93.50 113 GLY A O 1
ATOM 896 N N . LYS A 1 114 ? 3.893 26.864 -4.153 1.00 94.31 114 LYS A N 1
ATOM 897 C CA . LYS A 1 114 ? 4.416 26.485 -5.477 1.00 94.31 114 LYS A CA 1
ATOM 898 C C . LYS A 1 114 ? 3.649 25.299 -6.049 1.00 94.31 114 LYS A C 1
ATOM 900 O O . LYS A 1 114 ? 3.366 24.347 -5.325 1.00 94.31 114 LYS A O 1
ATOM 905 N N . LEU A 1 115 ? 3.369 25.332 -7.351 1.00 94.62 115 LEU A N 1
ATOM 906 C CA . LEU A 1 115 ? 2.816 24.188 -8.074 1.00 94.62 115 LEU A CA 1
ATOM 907 C C . LEU A 1 115 ? 3.909 23.143 -8.311 1.00 94.62 115 LEU A C 1
ATOM 909 O O . LEU A 1 115 ? 4.972 23.457 -8.847 1.00 94.62 115 LEU A O 1
ATOM 913 N N . VAL A 1 116 ? 3.644 21.904 -7.903 1.00 95.81 116 VAL A N 1
ATOM 914 C CA . VAL A 1 116 ? 4.565 20.771 -8.038 1.00 95.81 116 VAL A CA 1
ATOM 915 C C . VAL A 1 116 ? 3.815 19.583 -8.628 1.00 95.81 116 VAL A C 1
ATOM 917 O O . VAL A 1 116 ? 2.680 19.304 -8.244 1.00 95.81 116 VAL A O 1
ATOM 920 N N . LEU A 1 117 ? 4.463 18.867 -9.547 1.00 94.50 117 LEU A N 1
ATOM 921 C CA . LEU A 1 117 ? 3.944 17.625 -10.110 1.00 94.50 117 LEU A CA 1
ATOM 922 C C . LEU A 1 117 ? 4.101 16.485 -9.096 1.00 94.50 117 LEU A C 1
ATOM 924 O O . LEU A 1 117 ? 5.209 16.211 -8.627 1.00 94.50 117 LEU A O 1
ATOM 928 N N . VAL A 1 118 ? 3.003 15.827 -8.735 1.00 94.00 118 VAL A N 1
ATOM 929 C CA . VAL A 1 118 ? 2.980 14.810 -7.677 1.00 94.00 118 VAL A CA 1
ATOM 930 C C . VAL A 1 118 ? 2.059 13.648 -8.030 1.00 94.00 118 VAL A C 1
ATOM 932 O O . VAL A 1 118 ? 1.136 13.784 -8.824 1.00 94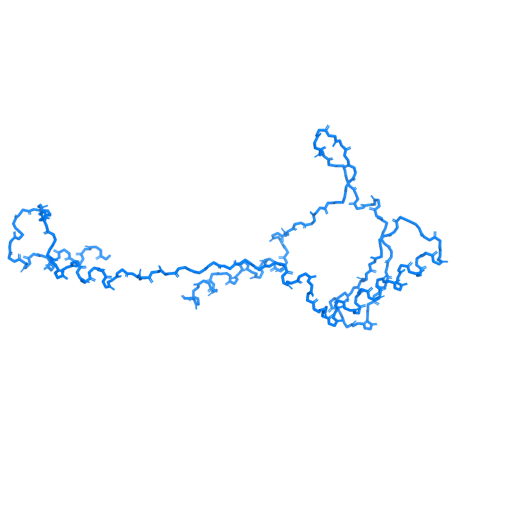.00 118 VAL A O 1
ATOM 935 N N . LEU A 1 119 ? 2.298 12.499 -7.399 1.00 93.12 119 LEU A N 1
ATOM 936 C CA . LEU A 1 119 ? 1.357 11.383 -7.395 1.00 93.12 119 LEU A CA 1
ATOM 937 C C . LEU A 1 119 ? 0.297 11.603 -6.315 1.00 93.12 119 LEU A C 1
ATOM 939 O O . LEU A 1 119 ? 0.628 11.858 -5.150 1.00 93.12 119 LEU A O 1
ATOM 943 N N . LYS A 1 120 ? -0.977 11.462 -6.688 1.00 88.81 120 LYS A N 1
ATOM 944 C CA . LYS A 1 120 ? -2.094 11.569 -5.746 1.00 88.81 120 LYS A CA 1
ATOM 945 C C . LYS A 1 120 ? -2.028 10.463 -4.704 1.00 88.81 120 LYS A C 1
ATOM 947 O O . LYS A 1 120 ? -1.961 9.281 -5.033 1.00 88.81 120 LYS A O 1
ATOM 952 N N . LYS A 1 121 ? -2.130 10.843 -3.430 1.00 89.88 121 LYS A N 1
ATOM 953 C CA . LYS A 1 121 ? -2.366 9.873 -2.359 1.00 89.88 121 LYS A CA 1
ATOM 954 C C . LYS A 1 121 ? -3.774 9.308 -2.513 1.00 89.88 121 LYS A C 1
ATOM 956 O O . LYS A 1 121 ? -4.749 10.058 -2.465 1.00 89.88 121 LYS A O 1
ATOM 961 N N . SER A 1 122 ? -3.873 7.994 -2.682 1.00 91.19 122 SER A N 1
ATOM 962 C CA . SER A 1 122 ? -5.161 7.309 -2.642 1.00 91.19 122 SER A CA 1
ATOM 963 C C . SER A 1 122 ? -5.652 7.253 -1.195 1.00 91.19 122 SER A C 1
ATOM 965 O O . SER A 1 122 ? -4.951 6.752 -0.316 1.00 91.19 122 SER A O 1
ATOM 967 N N . VAL A 1 123 ? -6.828 7.823 -0.939 1.00 94.62 123 VAL A N 1
ATOM 968 C CA . VAL A 1 123 ? -7.528 7.740 0.351 1.00 94.62 123 VAL A CA 1
ATOM 969 C C . VAL A 1 123 ? -8.631 6.691 0.257 1.00 94.62 123 VAL A C 1
ATOM 971 O O . VAL A 1 123 ? -9.015 6.288 -0.839 1.00 94.62 123 VAL A O 1
ATOM 974 N N . VAL A 1 124 ? -9.154 6.248 1.401 1.00 95.44 124 VAL A N 1
ATOM 975 C CA . VAL A 1 124 ? -10.267 5.29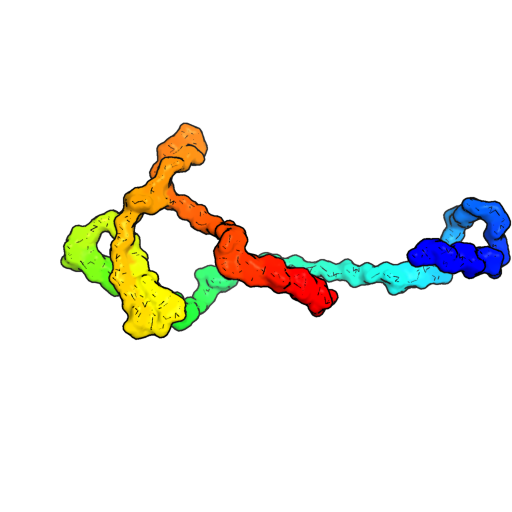1 1.424 1.00 95.44 124 VAL A CA 1
ATOM 976 C C . VAL A 1 124 ? -11.472 5.879 0.688 1.00 95.44 124 VAL A C 1
ATOM 978 O O . VAL A 1 124 ? -12.008 6.909 1.094 1.00 95.44 124 VAL A O 1
ATOM 981 N N . ASP A 1 125 ? -11.917 5.202 -0.368 1.00 96.19 125 ASP A N 1
ATOM 982 C CA . ASP A 1 125 ? -13.170 5.519 -1.046 1.00 96.19 125 ASP A CA 1
ATOM 983 C C . ASP A 1 125 ? -14.341 4.819 -0.340 1.00 96.19 125 ASP A C 1
ATOM 985 O O . ASP A 1 125 ? -14.414 3.588 -0.244 1.00 96.19 125 ASP A O 1
ATOM 989 N N . LEU A 1 126 ? -15.277 5.638 0.145 1.00 97.62 126 LEU A N 1
ATOM 990 C CA . LEU A 1 126 ? -16.457 5.218 0.899 1.00 97.62 126 LEU A CA 1
ATOM 991 C C . LEU A 1 126 ? -17.470 4.441 0.044 1.00 97.62 126 LEU A C 1
ATOM 993 O O . LEU A 1 126 ? -18.379 3.808 0.581 1.00 97.62 126 LEU A O 1
ATOM 997 N N . ASN A 1 127 ? -17.327 4.469 -1.282 1.00 97.19 127 ASN A N 1
ATOM 998 C CA . ASN A 1 127 ? -18.208 3.752 -2.197 1.00 97.19 127 ASN A CA 1
ATOM 999 C C . ASN A 1 127 ? -17.727 2.330 -2.512 1.00 97.19 127 ASN A C 1
ATOM 1001 O O . ASN A 1 127 ? -18.489 1.553 -3.103 1.00 97.19 127 ASN A O 1
ATOM 1005 N N . THR A 1 128 ? -16.511 1.969 -2.095 1.00 96.81 128 THR A N 1
ATOM 1006 C CA . THR A 1 128 ? -15.923 0.649 -2.352 1.00 96.81 128 THR A CA 1
ATOM 1007 C C . THR A 1 128 ? -16.661 -0.474 -1.613 1.00 96.81 128 THR A C 1
ATOM 1009 O O . THR A 1 128 ? -17.188 -0.259 -0.514 1.00 96.81 128 THR A O 1
ATOM 1012 N N . PRO A 1 129 ? -16.675 -1.706 -2.165 1.00 97.12 129 PRO A N 1
ATOM 1013 C CA . PRO A 1 129 ? -17.251 -2.865 -1.482 1.00 97.12 129 PRO A CA 1
ATOM 1014 C C . PRO A 1 129 ? -16.638 -3.102 -0.096 1.00 97.12 129 PRO A C 1
ATOM 1016 O O . PRO A 1 129 ? -17.367 -3.345 0.864 1.00 97.12 129 PRO A O 1
ATOM 1019 N N . ALA A 1 130 ? -15.315 -2.951 0.028 1.00 95.69 130 ALA A N 1
ATOM 1020 C CA . ALA A 1 130 ? -14.599 -3.134 1.288 1.00 95.69 130 ALA A CA 1
ATOM 1021 C C . ALA A 1 130 ? -15.116 -2.192 2.390 1.00 95.69 130 ALA A C 1
ATOM 1023 O O . ALA A 1 130 ? -15.450 -2.645 3.487 1.00 95.69 130 ALA A O 1
ATOM 1024 N N . PHE A 1 131 ? -15.262 -0.893 2.095 1.00 97.56 131 PHE A N 1
ATOM 1025 C CA . PHE A 1 131 ? -15.776 0.060 3.081 1.00 97.56 131 PHE A CA 1
ATOM 1026 C C . PHE A 1 131 ? -17.250 -0.191 3.423 1.00 97.56 131 PHE A C 1
ATOM 1028 O O . PHE A 1 131 ? -17.637 -0.131 4.593 1.00 97.56 131 PHE A O 1
ATOM 1035 N N . LYS A 1 132 ? -18.080 -0.526 2.429 1.00 97.69 132 LYS A N 1
ATOM 1036 C CA . LYS A 1 132 ? -19.507 -0.824 2.642 1.00 97.69 132 LYS A CA 1
ATOM 1037 C C . LYS A 1 132 ? -19.722 -2.019 3.575 1.00 97.69 132 LYS A C 1
ATOM 1039 O O . LYS A 1 132 ? -20.619 -1.974 4.420 1.00 97.69 132 LYS A O 1
ATOM 1044 N N . ILE A 1 133 ? -18.875 -3.049 3.493 1.00 97.06 133 ILE A N 1
ATOM 1045 C CA . ILE A 1 133 ? -18.911 -4.188 4.426 1.00 97.06 133 ILE A CA 1
ATOM 1046 C C . ILE A 1 133 ? -18.644 -3.708 5.856 1.00 97.06 133 ILE A C 1
ATOM 1048 O O . ILE A 1 133 ? -19.464 -3.962 6.743 1.00 97.06 133 ILE A O 1
ATOM 1052 N N . VAL A 1 134 ? -17.570 -2.941 6.074 1.00 96.69 134 VAL A N 1
ATOM 1053 C CA . VAL A 1 134 ? -17.251 -2.353 7.389 1.00 96.69 134 VAL A CA 1
ATOM 1054 C C . VAL A 1 134 ? -18.422 -1.510 7.909 1.00 96.69 134 VAL A C 1
ATOM 1056 O O . VAL A 1 134 ? -18.841 -1.656 9.060 1.00 96.69 134 VAL A O 1
ATOM 1059 N N . GLN A 1 135 ? -19.011 -0.670 7.054 1.00 97.06 135 GLN A N 1
ATOM 1060 C CA . GLN A 1 135 ? -20.156 0.171 7.406 1.00 97.06 135 GLN A CA 1
ATOM 1061 C C . GLN A 1 135 ? -21.383 -0.648 7.836 1.00 97.06 135 GLN A C 1
ATOM 1063 O O . GLN A 1 135 ? -22.075 -0.249 8.778 1.00 97.06 135 GLN A O 1
ATOM 1068 N N . SER A 1 136 ? -21.652 -1.774 7.171 1.00 96.81 136 SER A N 1
ATOM 1069 C CA . SER A 1 136 ? -22.785 -2.651 7.491 1.00 96.81 136 SER A CA 1
ATOM 1070 C C . SER A 1 136 ? -22.601 -3.389 8.823 1.00 96.81 136 SER A C 1
ATOM 1072 O O . SER A 1 136 ? -23.554 -3.530 9.592 1.00 96.81 136 SER A O 1
ATOM 1074 N N . LEU A 1 137 ? -21.367 -3.796 9.143 1.00 96.69 137 LEU A N 1
ATOM 1075 C CA . LEU A 1 137 ? -21.068 -4.607 10.323 1.00 96.69 137 LEU A CA 1
ATOM 1076 C C . LEU A 1 137 ? -20.817 -3.780 11.590 1.00 96.69 137 LEU A C 1
ATOM 1078 O O . LEU A 1 137 ? -21.035 -4.288 12.690 1.00 96.69 137 LEU A O 1
ATOM 1082 N N . ARG A 1 138 ? -20.448 -2.496 11.473 1.00 96.50 138 ARG A N 1
ATOM 1083 C CA . ARG A 1 138 ? -20.055 -1.658 12.627 1.00 96.50 138 ARG A CA 1
ATOM 1084 C C . ARG A 1 138 ? -21.068 -1.630 13.778 1.00 96.50 138 ARG A C 1
ATOM 1086 O O . ARG A 1 138 ? -20.667 -1.648 14.935 1.00 96.50 138 ARG A O 1
ATOM 1093 N N . LYS A 1 139 ? -22.380 -1.607 13.486 1.00 95.25 139 LYS A N 1
ATOM 1094 C CA . LYS A 1 139 ? -23.432 -1.608 14.525 1.00 95.25 139 LYS A CA 1
ATOM 1095 C C . LYS A 1 139 ? -23.492 -2.946 15.260 1.00 95.25 139 LYS A C 1
ATOM 1097 O O . LYS A 1 139 ? -23.693 -2.965 16.467 1.00 95.25 139 LYS A O 1
ATOM 1102 N N . LYS A 1 140 ? -23.306 -4.050 14.530 1.00 95.69 140 LYS A N 1
ATOM 1103 C CA . LYS A 1 140 ? -23.278 -5.400 15.097 1.00 95.69 140 LYS A CA 1
ATOM 1104 C C . LYS A 1 140 ? -22.043 -5.593 15.976 1.00 95.69 140 LYS A C 1
ATOM 1106 O O . LYS A 1 140 ? -22.167 -6.142 17.059 1.00 95.69 140 LYS A O 1
ATOM 1111 N N . TRP A 1 141 ? -20.882 -5.107 15.537 1.00 95.25 141 TRP A N 1
ATOM 1112 C CA . TRP A 1 141 ? -19.650 -5.167 16.328 1.00 95.25 141 TRP A CA 1
ATOM 1113 C C . TRP A 1 141 ? -19.720 -4.315 17.595 1.00 95.25 141 TRP A C 1
ATOM 1115 O O . TRP A 1 141 ? -19.270 -4.766 18.639 1.00 95.25 141 TRP A O 1
ATOM 1125 N N . LEU A 1 142 ? -20.357 -3.140 17.534 1.00 93.88 142 LEU A N 1
ATOM 1126 C CA . LEU A 1 142 ? -20.607 -2.314 18.719 1.00 93.88 142 LEU A CA 1
ATOM 1127 C C . LEU A 1 142 ? -21.543 -2.994 19.730 1.00 93.88 142 LEU A C 1
ATOM 1129 O O . LEU A 1 142 ? -21.411 -2.780 20.922 1.00 93.88 142 LEU A O 1
ATOM 1133 N N . ALA A 1 143 ? -22.506 -3.791 19.269 1.00 88.88 143 ALA A N 1
ATOM 1134 C CA . ALA A 1 143 ? -23.428 -4.503 20.153 1.00 88.88 143 ALA A CA 1
ATOM 1135 C C . ALA A 1 143 ? -22.840 -5.798 20.747 1.00 88.88 143 ALA A C 1
ATOM 1137 O O . ALA A 1 143 ? -23.480 -6.415 21.592 1.00 88.88 143 ALA A O 1
ATOM 1138 N N . ALA A 1 144 ? -21.666 -6.234 20.276 1.00 73.75 144 ALA A N 1
ATOM 1139 C CA . ALA A 1 144 ? -20.979 -7.429 20.764 1.00 73.75 144 ALA A CA 1
ATOM 1140 C C . ALA A 1 144 ? -20.028 -7.144 21.945 1.00 73.75 144 ALA A C 1
ATOM 1142 O O . ALA A 1 144 ? -19.409 -8.082 22.445 1.00 73.75 144 ALA A O 1
ATOM 1143 N N . SER A 1 145 ? -19.898 -5.874 22.353 1.00 55.84 145 SER A N 1
ATOM 1144 C CA . SER A 1 145 ? -19.081 -5.412 23.485 1.00 55.84 145 SER A CA 1
ATOM 1145 C C . SER A 1 145 ? -19.884 -5.235 24.764 1.00 55.84 145 SER A C 1
ATOM 1147 O O . SER A 1 145 ? -20.991 -4.659 24.653 1.00 55.84 145 SER A O 1
#

Foldseek 3Di:
DVPPVVVVVVPDPPPDDPDDPPDDPPVVVVVVVVVDDPDDDDDDDDDPVVVPDDDDPLCVLQVVVQVVLVVVCVVVVHPQWRWHWPPSVDPSVPIDIDTDRNQVQWDWDDDPNDTDIDGDDDDDDCPDPVNVVCVVCVVVVVVVD

InterPro domains:
  IPR035966 Phosphofructokinase superfamily [SSF53784] (30-143)

Secondary structure (DSSP, 8-state):
-HHHHHHHGGGSTT--SSPPPSS--HHHHHHHHHHS-----------SGGGSSPPPHHHHHHHHHHHHHHHHHHHTT--SEEEEEE-TTS-GGG-EEEEEEGGGGEEEEEETTEEEEEEPPPPPPTTSHHHHHHHHHHHHHHTT-